Protein AF-A0A127SFT7-F1 (afdb_monomer)

Radius of gyration: 12.67 Å; Cα contacts (8 Å, |Δi|>4): 90; chains: 1; bounding box: 26×32×30 Å

Secondary structure (DSSP, 8-state):
-HHHHHHHTTGGGS-HHHHT-SSSS-GGGHHHH-B-SSTTTT-SS---TT-SPP-TTS--SSSBSSPPP----

Sequence (73 aa):
ESEWEFAARGGSKVDSAGFDRKIPYPQEQLAEYEWYAGPQSSHNKVKKIGLLKPNVLGLHDMLGNVAEMTASL

Structure (mmCIF, N/CA/C/O backbone):
data_AF-A0A127SFT7-F1
#
_entry.id   AF-A0A127SFT7-F1
#
loop_
_atom_site.group_PDB
_atom_site.id
_atom_site.type_symbol
_atom_site.label_atom_id
_atom_site.label_alt_id
_atom_site.label_comp_id
_atom_site.label_asym_id
_atom_site.label_entity_id
_atom_site.label_seq_id
_atom_site.pdbx_PDB_ins_code
_atom_site.Cartn_x
_atom_site.Cartn_y
_atom_site.Cartn_z
_atom_site.occupancy
_atom_site.B_iso_or_equiv
_atom_site.auth_seq_id
_atom_site.auth_comp_id
_atom_site.auth_asym_id
_atom_site.auth_atom_id
_atom_site.pdbx_PDB_model_num
ATOM 1 N N . GLU A 1 1 ? 10.717 -11.763 -1.479 1.00 90.75 1 GLU A N 1
ATOM 2 C CA . GLU A 1 1 ? 10.844 -10.303 -1.259 1.00 90.75 1 GLU A CA 1
ATOM 3 C C . GLU A 1 1 ? 10.857 -9.490 -2.557 1.00 90.75 1 GLU A C 1
ATOM 5 O O . GLU A 1 1 ? 10.009 -8.621 -2.715 1.00 90.75 1 GLU A O 1
ATOM 10 N N . SER A 1 2 ? 11.735 -9.791 -3.521 1.00 94.56 2 SER A N 1
ATOM 11 C CA . SER A 1 2 ? 11.894 -8.978 -4.743 1.00 94.56 2 SER A CA 1
ATOM 12 C C . SER A 1 2 ? 10.634 -8.848 -5.605 1.00 94.56 2 SER A C 1
ATOM 14 O O . SER A 1 2 ? 10.341 -7.762 -6.096 1.00 94.56 2 SER A O 1
ATOM 16 N N . GLU A 1 3 ? 9.863 -9.926 -5.774 1.00 95.75 3 GLU A N 1
ATOM 17 C CA . GLU A 1 3 ? 8.597 -9.885 -6.525 1.00 95.75 3 GLU A CA 1
ATOM 18 C C . GLU A 1 3 ? 7.575 -8.956 -5.862 1.00 95.75 3 GLU A C 1
ATOM 20 O O . GLU A 1 3 ? 6.882 -8.196 -6.539 1.00 95.75 3 GLU A O 1
ATOM 25 N N . TRP A 1 4 ? 7.527 -8.985 -4.528 1.00 96.19 4 TRP A N 1
ATOM 26 C CA . TRP A 1 4 ? 6.630 -8.153 -3.739 1.00 96.19 4 TRP A CA 1
ATOM 27 C C . TRP A 1 4 ? 7.000 -6.675 -3.866 1.00 96.19 4 TRP A C 1
ATOM 29 O O . TRP A 1 4 ? 6.142 -5.853 -4.177 1.00 96.19 4 TRP A O 1
ATOM 39 N N . GLU A 1 5 ? 8.285 -6.336 -3.714 1.00 95.44 5 GLU A N 1
ATOM 40 C CA . GLU A 1 5 ? 8.754 -4.955 -3.859 1.00 95.44 5 GLU A CA 1
ATOM 41 C C . GLU A 1 5 ? 8.530 -4.430 -5.282 1.00 95.44 5 GLU A C 1
ATOM 43 O O . GLU A 1 5 ? 8.056 -3.304 -5.462 1.00 95.4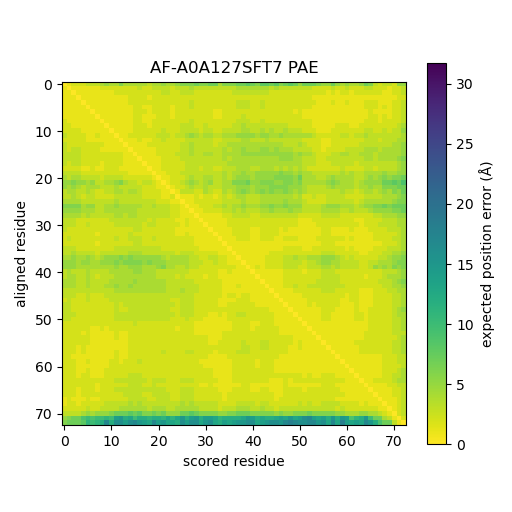4 5 GLU A O 1
ATOM 48 N N . PHE A 1 6 ? 8.806 -5.257 -6.296 1.00 95.44 6 PHE A N 1
ATOM 49 C CA . PHE A 1 6 ? 8.562 -4.899 -7.688 1.00 95.44 6 PHE A CA 1
ATOM 50 C C . PHE A 1 6 ? 7.086 -4.565 -7.928 1.00 95.44 6 PHE A C 1
ATOM 52 O O . PHE A 1 6 ? 6.770 -3.536 -8.530 1.00 95.44 6 PHE A O 1
ATOM 59 N N . ALA A 1 7 ? 6.179 -5.398 -7.415 1.00 96.62 7 ALA A N 1
ATOM 60 C CA . ALA A 1 7 ? 4.744 -5.183 -7.522 1.00 96.62 7 ALA A CA 1
ATOM 61 C C . ALA A 1 7 ? 4.277 -3.950 -6.728 1.00 96.62 7 ALA A C 1
ATOM 63 O O . ALA A 1 7 ? 3.538 -3.125 -7.268 1.00 96.62 7 ALA A O 1
ATOM 64 N N . ALA A 1 8 ? 4.733 -3.775 -5.484 1.00 96.25 8 ALA A N 1
ATOM 65 C CA . ALA A 1 8 ? 4.348 -2.657 -4.621 1.00 96.25 8 ALA A CA 1
ATOM 66 C C . ALA A 1 8 ? 4.713 -1.299 -5.245 1.00 96.25 8 ALA A C 1
ATOM 68 O O . ALA A 1 8 ? 3.896 -0.376 -5.233 1.00 96.25 8 ALA A O 1
ATOM 69 N N . ARG A 1 9 ? 5.891 -1.206 -5.878 1.00 96.12 9 ARG A N 1
ATOM 70 C CA . ARG A 1 9 ? 6.403 0.011 -6.538 1.00 96.12 9 ARG A CA 1
ATOM 71 C C . ARG A 1 9 ? 5.804 0.292 -7.920 1.00 96.12 9 ARG A C 1
ATOM 73 O O . ARG A 1 9 ? 6.128 1.307 -8.527 1.00 96.12 9 ARG A O 1
ATOM 80 N N . GLY A 1 10 ? 4.914 -0.566 -8.421 1.00 95.88 10 GLY A N 1
ATOM 81 C CA . GLY A 1 10 ? 4.219 -0.363 -9.696 1.00 95.88 10 GLY A CA 1
ATOM 82 C C . GLY A 1 10 ? 4.819 -1.105 -10.894 1.00 95.88 10 GLY A C 1
ATOM 83 O O . GLY A 1 10 ? 4.295 -0.988 -12.004 1.00 95.88 10 GLY A O 1
ATOM 84 N N . GLY A 1 11 ? 5.869 -1.902 -10.680 1.00 95.75 11 GLY A N 1
ATOM 85 C CA . GLY A 1 11 ? 6.454 -2.811 -11.664 1.00 95.75 11 GLY A CA 1
ATOM 86 C C . GLY A 1 11 ? 6.720 -2.164 -13.023 1.00 95.75 11 GLY A C 1
ATOM 87 O O . GLY A 1 11 ? 7.210 -1.045 -13.120 1.00 95.75 11 GLY A O 1
ATOM 88 N N . SER A 1 12 ? 6.346 -2.848 -14.104 1.00 95.94 12 SER A N 1
ATOM 89 C CA . SER A 1 12 ? 6.558 -2.354 -15.474 1.00 95.94 12 SER A CA 1
ATOM 90 C C . SER A 1 12 ? 5.613 -1.222 -15.907 1.00 95.94 12 SER A C 1
ATOM 92 O O . SER A 1 12 ? 5.656 -0.819 -17.068 1.00 95.94 12 SER A O 1
ATOM 94 N N . LYS A 1 13 ? 4.716 -0.736 -15.035 1.00 97.12 13 LYS A N 1
ATOM 95 C CA . LYS A 1 13 ? 3.844 0.416 -15.335 1.00 97.12 13 LYS A CA 1
ATOM 96 C C . LYS A 1 13 ? 4.477 1.756 -14.957 1.00 97.12 13 LYS A C 1
ATOM 98 O O . LYS A 1 13 ? 3.898 2.788 -15.290 1.00 97.12 13 LYS A O 1
ATOM 103 N N . VAL A 1 14 ? 5.636 1.746 -14.300 1.00 96.12 14 VAL A N 1
ATOM 104 C CA . VAL A 1 14 ? 6.418 2.942 -13.967 1.00 96.12 14 VAL A CA 1
ATOM 105 C C . VAL A 1 14 ? 7.766 2.925 -14.687 1.00 96.12 14 VAL A C 1
ATOM 107 O O . VAL A 1 14 ? 8.265 1.868 -15.073 1.00 96.12 14 VAL A O 1
ATOM 110 N N . ASP A 1 15 ? 8.345 4.105 -14.894 1.00 96.69 15 ASP A N 1
ATOM 111 C CA . ASP A 1 15 ? 9.728 4.249 -15.346 1.00 96.69 15 ASP A CA 1
ATOM 112 C C . ASP A 1 15 ? 10.714 4.064 -14.176 1.00 96.69 15 ASP A C 1
ATOM 114 O O . ASP A 1 15 ? 10.314 3.876 -13.025 1.00 96.69 15 ASP A O 1
ATOM 118 N N . SER A 1 16 ? 12.020 4.115 -14.457 1.00 94.81 16 SER A N 1
ATOM 119 C CA . SER A 1 16 ? 13.058 3.965 -13.426 1.00 94.81 16 SER A CA 1
ATOM 120 C C 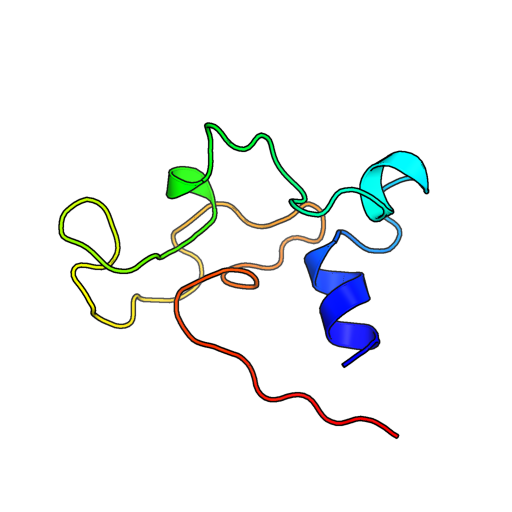. SER A 1 16 ? 12.939 5.018 -12.323 1.00 94.81 16 SER A C 1
ATOM 122 O O . SER A 1 16 ? 13.005 4.690 -11.143 1.00 94.81 16 SER A O 1
ATOM 124 N N . ALA A 1 17 ? 12.677 6.272 -12.697 1.00 93.88 17 ALA A N 1
ATOM 125 C CA . ALA A 1 17 ? 12.503 7.362 -11.744 1.00 93.88 17 ALA A CA 1
ATOM 126 C C . ALA A 1 17 ? 11.275 7.165 -10.840 1.00 93.88 17 ALA A C 1
ATOM 128 O O . ALA A 1 17 ? 11.305 7.563 -9.678 1.00 93.88 17 ALA A O 1
ATOM 129 N N . GLY A 1 18 ? 10.190 6.584 -11.357 1.00 92.56 18 GLY A N 1
ATOM 130 C CA . GLY A 1 18 ? 9.012 6.195 -10.591 1.00 92.56 18 GLY A CA 1
ATOM 131 C C . GLY A 1 18 ? 9.284 5.012 -9.667 1.00 92.56 18 GLY A C 1
ATOM 132 O O . GLY A 1 18 ? 8.891 5.058 -8.504 1.00 92.56 18 GLY A O 1
ATOM 133 N N . PHE A 1 19 ? 10.005 4.001 -10.153 1.00 94.38 19 PHE A N 1
ATOM 134 C CA . PHE A 1 19 ? 10.371 2.812 -9.383 1.00 94.38 19 PHE A CA 1
ATOM 135 C C . PHE A 1 19 ? 11.277 3.136 -8.184 1.00 94.38 19 PHE A C 1
ATOM 137 O O . PHE A 1 19 ? 11.071 2.625 -7.081 1.00 94.38 19 PHE A O 1
ATOM 144 N N . ASP A 1 20 ? 12.235 4.047 -8.367 1.00 93.56 20 ASP A N 1
ATOM 145 C CA . ASP A 1 20 ? 13.181 4.456 -7.322 1.00 93.56 20 ASP A CA 1
ATOM 146 C C . ASP A 1 20 ? 12.520 5.259 -6.185 1.00 93.56 20 ASP A C 1
ATOM 148 O O . ASP A 1 20 ? 13.103 5.435 -5.107 1.00 93.56 20 ASP A O 1
ATOM 152 N N . ARG A 1 21 ? 11.275 5.726 -6.365 1.00 90.19 21 ARG A N 1
ATOM 153 C CA . ARG A 1 21 ? 10.525 6.407 -5.300 1.00 90.19 21 ARG A CA 1
ATOM 154 C C . ARG A 1 21 ? 10.208 5.433 -4.176 1.00 90.19 21 ARG A C 1
ATOM 156 O O . ARG A 1 21 ? 9.683 4.351 -4.400 1.00 90.19 21 ARG A O 1
ATOM 163 N N . LYS A 1 22 ? 10.454 5.857 -2.934 1.00 84.25 22 LYS A N 1
ATOM 164 C CA . LYS A 1 22 ? 10.110 5.066 -1.738 1.00 84.25 22 LYS A CA 1
ATOM 165 C C . LYS A 1 22 ? 8.605 4.848 -1.571 1.00 84.25 22 LYS A C 1
ATOM 167 O O . LYS A 1 22 ? 8.210 3.824 -1.033 1.00 84.25 22 LYS A O 1
ATOM 172 N N . ILE A 1 23 ? 7.797 5.821 -1.991 1.00 88.94 23 ILE A N 1
ATOM 173 C CA . ILE A 1 23 ? 6.334 5.771 -1.928 1.00 88.94 23 ILE A CA 1
ATOM 174 C C . ILE A 1 23 ? 5.813 5.920 -3.366 1.00 88.94 23 ILE A C 1
ATOM 176 O O . ILE A 1 23 ? 6.197 6.883 -4.040 1.00 88.94 23 ILE A O 1
ATOM 180 N N . PRO A 1 24 ? 4.962 5.000 -3.857 1.00 90.88 24 PRO A N 1
ATOM 181 C CA . PRO A 1 24 ? 4.504 4.985 -5.248 1.00 90.88 24 PRO A CA 1
ATOM 182 C C . PRO A 1 24 ? 3.383 6.005 -5.547 1.00 90.88 24 PRO A C 1
ATOM 184 O O . PRO A 1 24 ? 2.843 6.021 -6.651 1.00 90.88 24 PRO A O 1
ATOM 187 N N . TYR A 1 25 ? 3.038 6.868 -4.589 1.00 91.69 25 TYR A N 1
ATOM 188 C CA . TYR A 1 25 ? 2.052 7.950 -4.694 1.00 91.69 25 TYR A CA 1
ATOM 189 C C . TYR A 1 25 ? 2.512 9.187 -3.901 1.00 91.69 25 TYR A C 1
ATOM 191 O O . TYR A 1 25 ? 3.451 9.094 -3.104 1.00 91.69 25 TYR A O 1
ATOM 199 N N . PRO A 1 26 ? 1.886 10.361 -4.112 1.00 91.25 26 PRO A N 1
ATOM 200 C CA . PRO A 1 26 ? 2.205 11.563 -3.348 1.00 91.25 26 PRO A CA 1
ATOM 201 C C . PRO A 1 26 ? 1.946 11.367 -1.848 1.00 91.25 26 PRO A C 1
ATOM 203 O O . PRO A 1 26 ? 0.906 10.838 -1.457 1.00 91.25 26 PRO A O 1
ATOM 206 N N . GLN A 1 27 ? 2.888 11.782 -1.000 1.00 87.81 27 GLN A N 1
ATOM 207 C CA . GLN A 1 27 ? 2.875 11.492 0.440 1.00 87.81 27 GLN A CA 1
ATOM 208 C C . GLN A 1 27 ? 1.633 12.048 1.158 1.00 87.81 27 GLN A C 1
ATOM 210 O O . GLN A 1 27 ? 1.139 11.458 2.117 1.00 87.81 27 GLN A O 1
ATOM 215 N N . GLU A 1 28 ? 1.099 13.162 0.674 1.00 93.50 28 GLU A N 1
ATOM 216 C CA . GLU A 1 28 ? -0.124 13.799 1.152 1.00 93.50 28 GLU A CA 1
ATOM 217 C C . GLU A 1 28 ? -1.392 12.956 0.927 1.00 93.50 28 GLU A C 1
ATOM 219 O O . GLU A 1 28 ? -2.412 13.220 1.559 1.00 93.50 28 GLU A O 1
ATOM 224 N N . GLN A 1 29 ? -1.330 11.921 0.083 1.00 95.12 29 GLN A N 1
ATOM 225 C CA . GLN A 1 29 ? -2.451 11.026 -0.228 1.00 95.12 29 GLN A CA 1
ATOM 226 C C . GLN A 1 29 ? -2.400 9.703 0.545 1.00 95.12 29 GLN A C 1
ATOM 228 O O . GLN A 1 29 ? -3.148 8.788 0.219 1.00 95.12 29 GLN A O 1
ATOM 233 N N . LEU A 1 30 ? -1.555 9.572 1.573 1.00 95.31 30 LEU A N 1
ATOM 234 C CA . LEU A 1 30 ? -1.374 8.319 2.320 1.00 95.31 30 LEU A CA 1
ATOM 235 C C . LEU A 1 30 ? -2.703 7.660 2.736 1.00 95.31 30 LEU A C 1
ATOM 237 O O . LEU A 1 30 ? -2.894 6.467 2.519 1.00 95.31 30 LEU A O 1
ATOM 241 N N . ALA A 1 31 ? -3.656 8.437 3.262 1.00 96.62 31 ALA A N 1
ATOM 242 C CA . ALA A 1 31 ? -4.956 7.924 3.708 1.00 96.62 31 ALA A CA 1
ATOM 243 C C . ALA A 1 31 ? -5.858 7.393 2.575 1.00 96.62 31 ALA A C 1
ATOM 245 O O . ALA A 1 31 ? -6.856 6.729 2.847 1.00 96.62 31 ALA A O 1
ATOM 246 N N . GLU A 1 32 ? -5.528 7.679 1.315 1.00 97.75 32 GLU A N 1
ATOM 247 C CA . GLU A 1 32 ? -6.243 7.168 0.148 1.00 97.75 32 GLU A CA 1
ATOM 248 C C . GLU A 1 32 ? -5.724 5.804 -0.318 1.00 97.75 32 GLU A C 1
ATOM 250 O O . GLU A 1 32 ? -6.447 5.131 -1.049 1.00 97.75 32 GLU A O 1
ATOM 255 N N . TYR A 1 33 ? -4.513 5.403 0.090 1.00 97.56 33 TYR A N 1
ATOM 256 C CA . TYR A 1 33 ? -3.846 4.173 -0.362 1.00 97.56 33 TYR A CA 1
ATOM 257 C C . TYR A 1 33 ? -3.550 3.182 0.774 1.00 97.56 33 TYR A C 1
ATOM 259 O O . TYR A 1 33 ? -3.557 1.980 0.524 1.00 97.56 33 TYR A O 1
ATOM 267 N N . GLU A 1 34 ? -3.334 3.647 2.012 1.00 97.69 34 GLU A N 1
ATOM 268 C CA . GLU A 1 34 ? -2.902 2.796 3.130 1.00 97.69 34 GLU A CA 1
ATOM 269 C C . GLU A 1 34 ? -3.869 2.774 4.311 1.00 97.69 34 GLU A C 1
ATOM 271 O O . GLU A 1 34 ? -4.328 3.804 4.820 1.00 97.69 34 GLU A O 1
ATOM 276 N N . TRP A 1 35 ? -4.063 1.577 4.862 1.00 98.00 35 TRP A N 1
ATOM 277 C CA . TRP A 1 35 ? -4.584 1.431 6.214 1.00 98.00 35 TRP A CA 1
ATOM 278 C C . TRP A 1 35 ? -3.441 1.503 7.224 1.00 98.00 35 TRP A C 1
ATOM 280 O O . TRP A 1 35 ? -2.629 0.588 7.319 1.00 98.00 35 TRP A O 1
ATOM 290 N N . TYR A 1 36 ? -3.408 2.553 8.040 1.00 96.44 36 TYR A N 1
ATOM 291 C CA . TYR A 1 36 ? -2.404 2.738 9.089 1.00 96.44 36 TYR A CA 1
ATOM 292 C C . TYR A 1 36 ? -3.044 2.764 10.479 1.00 96.44 36 TYR A C 1
ATOM 294 O O . TYR A 1 36 ? -4.262 2.921 10.638 1.00 96.44 36 TYR A O 1
ATOM 302 N N . ALA A 1 37 ? -2.226 2.561 11.510 1.00 96.62 37 ALA A N 1
ATOM 303 C CA . ALA A 1 37 ? -2.660 2.581 12.903 1.00 96.62 37 ALA A CA 1
ATOM 304 C C . ALA A 1 37 ? -3.198 3.968 13.306 1.00 96.62 37 ALA A C 1
ATOM 306 O O . ALA A 1 37 ? -2.615 4.994 12.966 1.00 96.62 37 ALA A O 1
ATOM 307 N N . GLY A 1 38 ? -4.290 4.002 14.074 1.00 96.31 38 GLY A N 1
ATOM 308 C CA . GLY A 1 38 ? -4.839 5.240 14.635 1.00 96.31 38 GLY A CA 1
ATOM 309 C C . GLY A 1 38 ? -6.290 5.567 14.253 1.00 96.31 38 GLY A C 1
ATOM 310 O O . GLY A 1 38 ? -6.876 4.958 13.353 1.00 96.31 38 GLY A O 1
ATOM 311 N N . PRO A 1 39 ? -6.899 6.534 14.965 1.00 95.56 39 PRO A N 1
ATOM 312 C CA . PRO A 1 39 ? -8.332 6.815 14.891 1.00 95.56 39 PRO A CA 1
ATOM 313 C C . PRO A 1 39 ? -8.780 7.428 13.561 1.00 95.56 39 PRO A C 1
ATOM 315 O O . PRO A 1 39 ? -9.947 7.303 13.211 1.00 95.56 39 PRO A O 1
ATOM 318 N N . GLN A 1 40 ? -7.863 8.053 12.821 1.00 94.56 40 GLN A N 1
ATOM 319 C CA . GLN A 1 40 ? -8.128 8.656 11.511 1.00 94.56 40 GLN A CA 1
ATOM 320 C C . GLN A 1 40 ? -8.075 7.645 10.351 1.00 94.56 40 GLN A C 1
ATOM 322 O O . GLN A 1 40 ? -8.330 8.021 9.214 1.00 94.56 40 GLN A O 1
ATOM 327 N N . SER A 1 41 ? -7.747 6.375 10.622 1.00 96.88 41 SER A N 1
ATOM 328 C CA . SER A 1 41 ? -7.610 5.331 9.599 1.00 96.88 41 SER A CA 1
ATOM 329 C C . SER A 1 41 ? -8.178 3.990 10.086 1.00 96.88 41 SER A C 1
ATOM 331 O O . SER A 1 41 ? -9.389 3.846 10.296 1.00 96.88 41 SER A O 1
ATOM 333 N N . SER A 1 42 ? -7.336 2.973 10.280 1.00 97.50 42 SER A N 1
ATOM 334 C CA . SER A 1 42 ? -7.777 1.609 10.583 1.00 97.50 42 SER A CA 1
ATOM 335 C C . SER A 1 42 ? -8.492 1.483 11.933 1.00 97.50 42 SER A C 1
ATOM 337 O O . SER A 1 42 ? -9.304 0.572 12.105 1.00 97.50 42 SER A O 1
ATOM 339 N N . HIS A 1 43 ? -8.245 2.414 12.863 1.00 97.31 43 HIS A N 1
ATOM 340 C CA . HIS A 1 43 ? -8.592 2.301 14.279 1.00 97.31 43 HIS A CA 1
ATOM 341 C C . HIS A 1 43 ? -7.949 1.061 14.930 1.00 97.31 43 HIS A C 1
ATOM 343 O O . HIS A 1 43 ? -8.560 0.397 15.766 1.00 97.31 43 HIS A O 1
ATOM 349 N N . ASN A 1 44 ? -6.713 0.746 14.516 1.00 96.50 44 ASN A N 1
ATOM 350 C CA . ASN A 1 44 ? -5.911 -0.394 14.980 1.00 96.50 44 ASN A CA 1
ATOM 351 C C . ASN A 1 44 ? -6.589 -1.75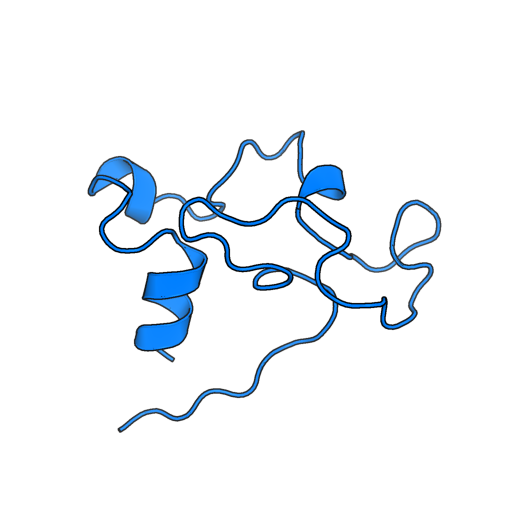4 14.746 1.00 96.50 44 ASN A C 1
ATOM 353 O O . ASN A 1 44 ? -6.472 -2.668 15.560 1.00 96.50 44 ASN A O 1
ATOM 357 N N . LYS A 1 45 ? -7.337 -1.878 13.647 1.00 97.88 45 LYS A N 1
ATOM 358 C CA . LYS A 1 45 ? -8.047 -3.101 13.263 1.00 97.88 45 LYS A CA 1
ATOM 359 C C . LYS A 1 45 ? -7.776 -3.421 11.805 1.00 97.88 45 LYS A C 1
ATOM 361 O O . LYS A 1 45 ? -7.742 -2.513 10.981 1.00 97.88 45 LYS A O 1
ATOM 366 N N . VAL A 1 46 ? -7.680 -4.711 11.494 1.00 98.06 46 VAL A N 1
ATOM 367 C CA . VAL A 1 46 ? -7.649 -5.187 10.107 1.00 98.06 46 VAL A CA 1
ATOM 368 C C . VAL A 1 46 ? -8.905 -4.708 9.385 1.00 98.06 46 VAL A C 1
ATOM 370 O O . VAL A 1 46 ? -10.010 -4.723 9.942 1.00 98.06 46 VAL A O 1
ATOM 373 N N . LYS A 1 47 ? -8.731 -4.261 8.146 1.00 98.38 47 LYS A N 1
ATOM 374 C CA . LYS A 1 47 ? -9.811 -3.751 7.306 1.00 98.38 47 LYS A CA 1
ATOM 375 C C . LYS A 1 47 ? -10.105 -4.741 6.191 1.00 98.38 47 LYS A C 1
ATOM 377 O O . LYS A 1 47 ? -9.270 -5.563 5.815 1.00 98.38 47 LYS A O 1
ATOM 382 N N . LYS A 1 48 ? -11.331 -4.667 5.675 1.00 98.25 48 LYS A N 1
ATOM 383 C CA . LYS A 1 48 ? -11.707 -5.425 4.484 1.00 98.25 48 LYS A CA 1
ATOM 384 C C . LYS A 1 48 ? -10.817 -4.967 3.327 1.00 98.25 48 LYS A C 1
ATOM 386 O O . LYS A 1 48 ? -10.645 -3.764 3.136 1.00 98.25 48 LYS A O 1
ATOM 391 N N . ILE A 1 49 ? -10.283 -5.935 2.593 1.00 98.06 49 ILE A N 1
ATOM 392 C CA . ILE A 1 49 ? -9.382 -5.696 1.467 1.00 98.06 49 ILE A CA 1
ATOM 393 C C . ILE A 1 49 ? -10.062 -4.889 0.353 1.00 98.06 49 ILE A C 1
ATOM 395 O O . ILE A 1 49 ? -11.284 -4.967 0.178 1.00 98.06 49 ILE A O 1
ATOM 399 N N . GLY A 1 50 ? -9.268 -4.145 -0.415 1.00 97.44 50 GLY A N 1
ATOM 400 C CA . GLY A 1 50 ? -9.706 -3.505 -1.657 1.00 97.44 50 GLY A CA 1
ATOM 401 C C . GLY A 1 50 ? -10.587 -2.265 -1.491 1.00 97.44 50 GLY A C 1
ATOM 402 O O . GLY A 1 50 ? -11.295 -1.894 -2.422 1.00 97.44 50 GLY A O 1
ATOM 403 N N . LEU A 1 51 ? -10.599 -1.649 -0.304 1.00 98.06 51 LEU A N 1
ATOM 404 C CA . LEU A 1 51 ? -11.436 -0.473 -0.027 1.00 98.06 51 LEU A CA 1
ATOM 405 C C . LEU A 1 51 ? -10.746 0.869 -0.309 1.00 98.06 51 LEU A C 1
ATOM 407 O O . LEU A 1 51 ? -11.431 1.844 -0.613 1.00 98.06 51 LEU A O 1
ATOM 411 N N . LEU A 1 52 ? -9.419 0.927 -0.185 1.00 98.12 52 LEU A N 1
ATOM 412 C CA . LEU A 1 52 ? -8.607 2.092 -0.552 1.00 98.12 52 LEU A CA 1
ATOM 413 C C . LEU A 1 52 ? -8.142 1.984 -2.008 1.00 98.12 52 LEU A C 1
ATOM 415 O O . LEU A 1 52 ? -8.341 0.949 -2.644 1.00 98.12 52 LEU A O 1
ATOM 419 N N . LYS A 1 53 ? -7.557 3.048 -2.564 1.00 98.31 53 LYS A N 1
ATOM 420 C CA . LYS A 1 53 ? -7.095 3.065 -3.956 1.00 98.31 53 LYS A CA 1
ATOM 421 C C . LYS A 1 53 ? -6.004 2.008 -4.186 1.00 98.31 53 LYS A C 1
ATOM 423 O O . LYS A 1 53 ? -5.136 1.838 -3.331 1.00 98.31 53 LYS A O 1
ATOM 428 N N . PRO A 1 54 ? -6.020 1.311 -5.335 1.00 97.94 54 PRO A N 1
ATOM 429 C CA . PRO A 1 54 ? -4.935 0.413 -5.697 1.00 97.94 54 PRO A CA 1
ATOM 430 C C . PRO A 1 54 ? -3.704 1.196 -6.163 1.00 97.94 54 PRO A C 1
ATOM 432 O O . PRO A 1 54 ? -3.800 2.363 -6.553 1.00 97.94 54 PRO A O 1
ATOM 435 N N . ASN A 1 55 ? -2.555 0.525 -6.224 1.00 96.44 55 ASN A N 1
ATOM 436 C CA . ASN A 1 55 ? -1.413 1.029 -6.981 1.00 96.44 55 ASN A CA 1
ATOM 437 C C . ASN A 1 55 ? -1.666 0.949 -8.505 1.00 96.44 55 ASN A C 1
AT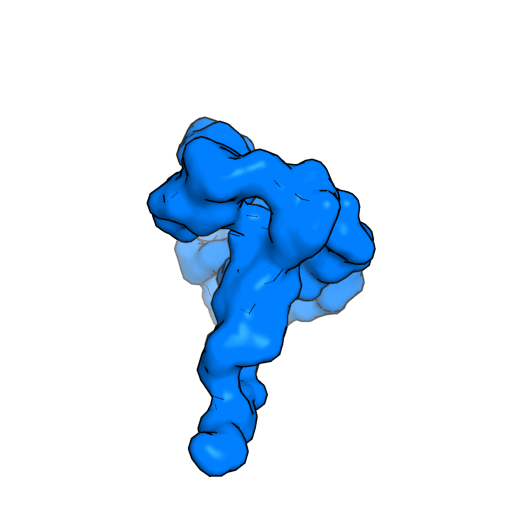OM 439 O O . ASN A 1 55 ? -2.694 0.456 -8.972 1.00 96.4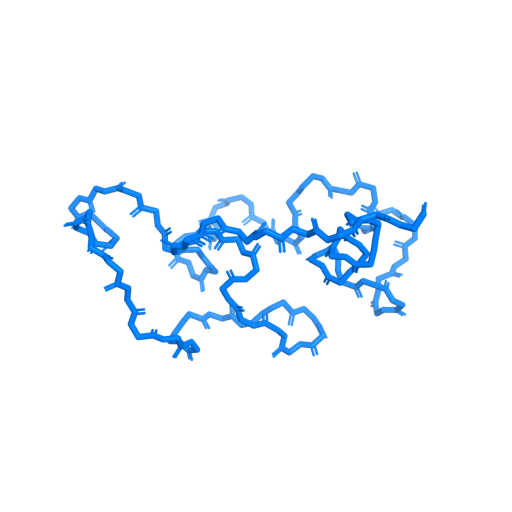4 55 ASN A O 1
ATOM 443 N N . VAL A 1 56 ? -0.701 1.400 -9.311 1.00 96.56 56 VAL A N 1
ATOM 444 C CA . VAL A 1 56 ? -0.816 1.436 -10.786 1.00 96.56 56 VAL A CA 1
ATOM 445 C C . VAL A 1 56 ? -0.957 0.062 -11.462 1.00 96.56 56 VAL A C 1
ATOM 447 O O . VAL A 1 56 ? -1.315 -0.003 -12.638 1.00 96.56 56 VAL A O 1
ATOM 450 N N . LEU A 1 57 ? -0.693 -1.034 -10.744 1.00 96.94 57 LEU A N 1
AT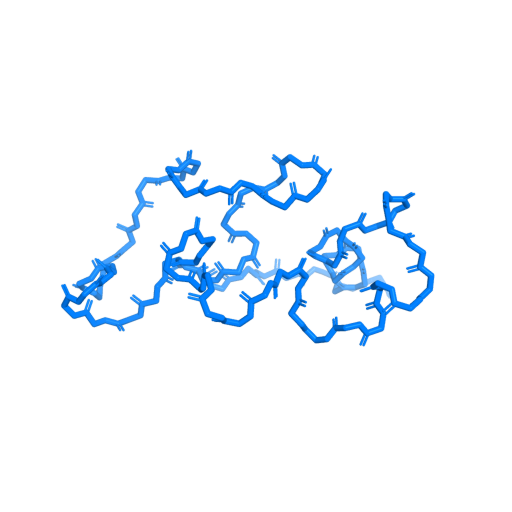OM 451 C CA . LEU A 1 57 ? -0.919 -2.404 -11.215 1.00 96.94 57 LEU A CA 1
ATOM 452 C C . LEU A 1 57 ? -2.318 -2.931 -10.860 1.00 96.94 57 LEU A C 1
ATOM 454 O O . LEU A 1 57 ? -2.665 -4.035 -11.271 1.00 96.94 57 LEU A O 1
ATOM 458 N N . GLY A 1 58 ? -3.125 -2.164 -10.121 1.00 97.44 58 GLY A N 1
ATOM 459 C CA . GLY A 1 58 ? -4.431 -2.605 -9.628 1.00 97.44 58 GLY A CA 1
ATOM 460 C C . GLY A 1 58 ? -4.360 -3.409 -8.327 1.00 97.44 58 GLY A C 1
ATOM 461 O O . GLY A 1 58 ? -5.361 -4.002 -7.931 1.00 97.44 58 GLY A O 1
ATOM 462 N N . LEU A 1 59 ? -3.203 -3.446 -7.659 1.00 98.00 59 LEU A N 1
ATOM 463 C CA . LEU A 1 59 ? -3.026 -4.163 -6.398 1.00 98.00 59 LEU A CA 1
ATOM 464 C C . LEU A 1 59 ? -3.410 -3.265 -5.224 1.00 98.00 59 LEU A C 1
ATOM 466 O O . LEU A 1 59 ? -2.977 -2.114 -5.143 1.00 98.00 59 LEU A O 1
ATOM 470 N N . HIS A 1 60 ? -4.217 -3.804 -4.318 1.00 98.25 60 HIS A N 1
ATOM 471 C CA . HIS A 1 60 ? -4.664 -3.126 -3.106 1.00 98.25 60 HIS A CA 1
ATOM 472 C C . HIS A 1 60 ? -3.893 -3.619 -1.890 1.00 98.25 60 HIS A C 1
ATOM 474 O O . HIS A 1 60 ? -3.381 -4.733 -1.900 1.00 98.25 60 HIS A O 1
ATOM 480 N N . ASP A 1 61 ? -3.863 -2.791 -0.844 1.00 97.94 61 ASP A N 1
ATOM 481 C CA . ASP A 1 61 ? -3.338 -3.138 0.483 1.00 97.94 61 ASP A CA 1
ATOM 482 C C . ASP A 1 61 ? -1.860 -3.586 0.496 1.00 97.94 61 ASP A C 1
ATOM 484 O O . ASP A 1 61 ? -1.384 -4.052 1.522 1.00 97.94 61 ASP A O 1
ATOM 488 N N . MET A 1 62 ? -1.118 -3.350 -0.597 1.00 96.81 62 MET A N 1
ATOM 489 C CA . MET A 1 62 ? 0.334 -3.577 -0.686 1.00 96.81 62 MET A CA 1
ATOM 490 C C . MET A 1 62 ? 1.116 -2.727 0.327 1.00 96.81 62 MET A C 1
ATOM 492 O O . MET A 1 62 ? 2.268 -3.015 0.622 1.00 96.81 62 MET A O 1
ATOM 496 N N . LEU A 1 63 ? 0.530 -1.631 0.816 1.00 95.62 63 LEU A N 1
ATOM 497 C CA . LEU A 1 63 ? 1.092 -0.784 1.863 1.00 95.62 63 LE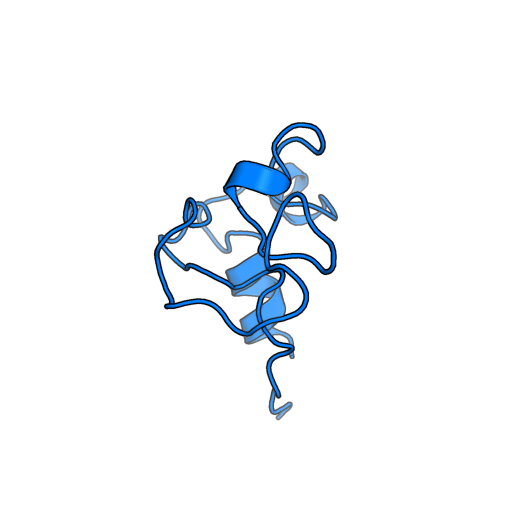U A CA 1
ATOM 498 C C . LEU A 1 63 ? 0.023 -0.583 2.951 1.00 95.62 63 LEU A C 1
ATOM 500 O O . LEU A 1 63 ? -1.109 -0.180 2.668 1.00 95.62 63 LEU A O 1
ATOM 504 N N . GLY A 1 64 ? 0.373 -0.891 4.201 1.00 96.12 64 GLY A N 1
ATOM 505 C CA . GLY A 1 64 ? -0.549 -0.855 5.339 1.00 96.12 64 GLY A CA 1
ATOM 506 C C . GLY A 1 64 ? -1.410 -2.118 5.494 1.00 96.12 64 GLY A C 1
ATOM 507 O O . GLY 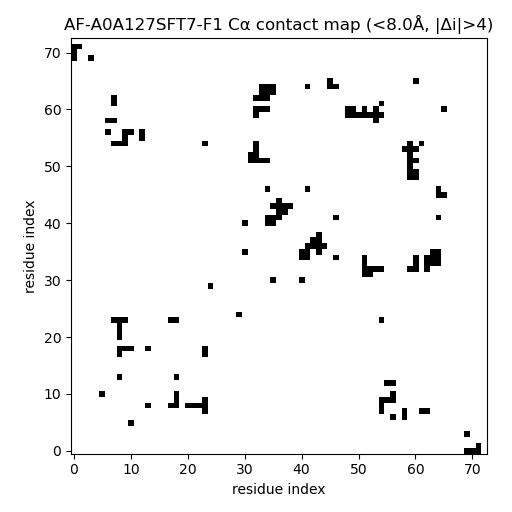A 1 64 ? -1.093 -3.180 4.984 1.00 96.12 64 GLY A O 1
ATOM 508 N N . ASN A 1 65 ? -2.501 -2.002 6.255 1.00 98.12 65 ASN A N 1
ATOM 509 C CA . ASN A 1 65 ? -3.423 -3.069 6.676 1.00 98.12 65 ASN A CA 1
ATOM 510 C C . ASN A 1 65 ? -2.755 -4.170 7.516 1.00 98.12 65 ASN A C 1
ATOM 512 O O . ASN A 1 65 ? -2.942 -4.216 8.734 1.00 98.12 65 ASN A O 1
ATOM 516 N N . VAL A 1 66 ? -1.966 -5.033 6.881 1.00 97.94 66 VAL A N 1
ATOM 517 C CA . VAL A 1 66 ? -1.173 -6.098 7.501 1.00 97.94 66 VAL A CA 1
ATOM 518 C C . VAL A 1 66 ? 0.177 -6.197 6.797 1.00 97.94 66 VAL A C 1
ATOM 520 O O . VAL A 1 66 ? 0.285 -5.909 5.613 1.00 97.94 66 VAL A O 1
ATOM 523 N N . ALA A 1 67 ? 1.213 -6.628 7.513 1.00 96.75 67 ALA A N 1
ATOM 524 C CA . ALA A 1 67 ? 2.475 -6.974 6.868 1.00 96.75 67 ALA A CA 1
ATOM 525 C C . ALA A 1 67 ? 2.345 -8.318 6.137 1.00 96.75 67 ALA A C 1
ATOM 527 O O . ALA A 1 67 ? 1.731 -9.256 6.654 1.00 96.75 67 ALA A O 1
ATOM 528 N N . GLU A 1 68 ? 2.960 -8.421 4.964 1.00 97.00 68 GLU A N 1
ATOM 529 C CA . GLU A 1 68 ? 2.913 -9.618 4.131 1.00 97.00 68 GLU A CA 1
ATOM 530 C C . GLU A 1 68 ? 4.210 -10.421 4.253 1.00 97.00 68 GLU A C 1
ATOM 532 O O . GLU A 1 68 ? 5.317 -9.901 4.107 1.00 97.00 68 GLU A O 1
ATOM 537 N N . MET A 1 69 ? 4.080 -11.718 4.532 1.00 97.12 69 MET A N 1
ATOM 538 C CA . MET A 1 69 ? 5.216 -12.635 4.523 1.00 97.12 69 MET A CA 1
ATOM 539 C C . MET A 1 69 ? 5.633 -12.898 3.078 1.00 97.12 69 MET A C 1
ATOM 541 O O . MET A 1 69 ? 4.792 -13.218 2.241 1.00 97.12 69 MET A O 1
ATOM 545 N N . THR A 1 70 ? 6.932 -12.830 2.792 1.00 95.31 70 THR A N 1
ATOM 546 C CA . THR A 1 70 ? 7.458 -13.171 1.467 1.00 95.31 70 THR A CA 1
ATOM 547 C C . THR A 1 70 ? 8.392 -14.369 1.550 1.00 95.31 70 THR A C 1
ATOM 549 O O . THR A 1 70 ? 9.032 -14.603 2.574 1.00 95.31 70 THR A O 1
ATOM 552 N N . ALA A 1 71 ? 8.471 -15.126 0.459 1.00 92.44 71 ALA A N 1
ATOM 553 C CA . ALA A 1 71 ? 9.542 -16.086 0.244 1.00 92.44 71 ALA A CA 1
ATOM 554 C C . ALA A 1 71 ? 10.643 -15.429 -0.597 1.00 92.44 71 ALA A C 1
ATOM 556 O O . ALA A 1 71 ? 10.369 -14.575 -1.449 1.00 92.44 71 ALA A O 1
ATOM 557 N N . SER A 1 72 ? 11.881 -15.830 -0.351 1.00 86.81 72 SER A N 1
ATOM 558 C CA . SER A 1 72 ? 13.010 -15.567 -1.239 1.00 86.81 72 SER A CA 1
ATOM 559 C C . SER A 1 72 ? 13.506 -16.918 -1.742 1.00 86.81 72 SER A C 1
ATOM 561 O O . SER A 1 72 ? 13.508 -17.883 -0.973 1.00 86.81 72 SER A O 1
ATOM 563 N N . LEU A 1 73 ? 13.827 -16.991 -3.034 1.00 72.25 73 LEU A N 1
ATOM 564 C CA . LEU A 1 73 ? 14.424 -18.174 -3.659 1.00 72.25 73 LEU A CA 1
ATOM 565 C C . LEU A 1 73 ? 15.920 -18.252 -3.349 1.00 72.25 73 LEU A C 1
ATOM 567 O O . LEU A 1 73 ? 16.555 -17.173 -3.287 1.00 72.25 73 LEU A O 1
#

Foldseek 3Di:
DVVLLCVQQPHPVDDPVSSPDPHNDDPVCCQQAEADDDDSGQVNAQDDWPPHAAHNVRHGHSHYRDDDDDDDD

pLDDT: mean 95.24, std 3.94, range [72.25, 98.38]

Nearest PDB structures (foldseek):
  5aoh-assembly2_B  TM=7.290E-01  e=3.039E-02  Prodigiosinella confusarubida
  5aoh-assembly1_A  TM=7.284E-01  e=4.712E-02  Prodigiosinella confusarubida
  5vqf-assembly1_B  TM=2.390E-01  e=8.460E+00  Sus scrofa

Mean predicted aligned error: 2.67 Å

Solvent-accessible surface area (backbone atoms only — not comparable to full-atom values): 4574 Å² total; per-residue (Å²): 63,67,69,57,54,40,53,57,36,22,44,93,79,41,55,71,77,49,46,72,39,94,57,75,59,65,77,94,48,44,83,49,42,35,40,44,80,39,85,93,58,40,56,71,45,80,65,77,82,72,76,49,48,50,48,87,74,68,52,46,54,76,4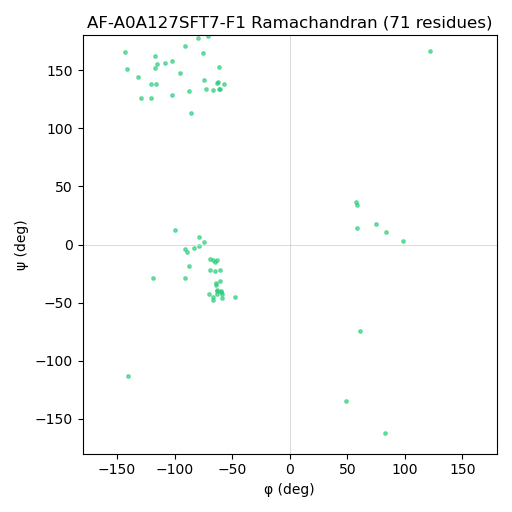7,42,61,62,90,79,89,68,70,76,134